Protein AF-0000000083255441 (afdb_homodimer)

Radius of gyration: 17.48 Å; Cα contacts (8 Å, |Δi|>4): 109; chains: 2; bounding box: 52×44×39 Å

Solvent-accessible surface area (backbone atoms only — not comparable to full-atom values): 9092 Å² total; per-residue (Å²): 131,83,76,76,68,76,68,82,64,81,75,61,76,79,43,78,75,15,50,68,40,50,51,51,47,50,51,52,47,22,57,74,70,70,46,86,72,59,91,85,68,61,66,82,82,54,54,68,68,56,56,47,52,43,52,52,50,50,50,51,50,30,40,39,48,20,32,56,57,40,24,60,58,58,72,99,140,75,82,82,66,76,72,77,64,78,77,60,75,79,43,77,75,14,51,68,41,50,51,53,48,49,52,53,47,22,58,74,71,68,44,86,72,59,90,84,67,62,66,83,82,53,54,66,69,57,56,48,53,42,51,53,50,51,51,52,50,31,40,40,48,19,33,56,56,40,24,59,58,60,73,97

Organism: NCBI:txid582686

Foldseek 3Di:
DPPVPPVPQPVDDPDPVCVVVLVVLLVVLCVVVVHDDDPVNDCPPPDPVSVVSSSVVSVVVVVVVVCVVVVVVVVD/DDDPVPVVQPVDPPDPVCVVVLVVLLVVLCVVVVHDDDPVNDCPPPDPVSVVSSSVVSVVVVVVVVCVVVVVVVVD

InterPro domains:
  IPR001448 Small acid-soluble spore protein, alpha/beta-type [PF00269] (11-70)
  IPR018126 Small acid-soluble spore protein, alpha/beta-type, conserved site [PS00304] (26-35)
  IPR038300 SASP, alpha/beta-type superfamily [G3DSA:6.10.10.80] (12-76)
  IPR050847 Small acid-soluble spore DNA-binding [PTHR36107] (6-74)

pLDDT: mean 81.06, std 21.51, range [21.11, 97.62]

Structure (mmCIF, N/CA/C/O backbone):
data_AF-0000000083255441-model_v1
#
loop_
_entity.id
_entity.type
_entity.pdbx_description
1 polymer 'Small acid-soluble spore protein alpha/beta type'
#
loop_
_atom_site.group_PDB
_atom_site.id
_atom_site.type_symbol
_atom_site.label_atom_id
_atom_site.label_alt_id
_atom_site.label_comp_id
_atom_site.label_asym_id
_atom_site.label_entity_id
_atom_site.label_seq_id
_atom_site.pdbx_PDB_ins_code
_atom_site.Cartn_x
_atom_site.Cartn_y
_atom_site.Cartn_z
_atom_site.occupancy
_atom_site.B_iso_or_equiv
_atom_site.auth_seq_id
_atom_site.auth_comp_id
_atom_site.auth_asym_id
_atom_site.auth_atom_id
_atom_site.pdbx_PDB_model_num
ATOM 1 N N . MET A 1 1 ? -29.438 -1.527 -3.832 1 21.11 1 MET A N 1
ATOM 2 C CA . MET A 1 1 ? -28.625 -2.627 -3.34 1 21.11 1 MET A CA 1
ATOM 3 C C . MET A 1 1 ? -27.156 -2.447 -3.76 1 21.11 1 MET A C 1
ATOM 5 O O . MET A 1 1 ? -26.812 -2.693 -4.914 1 21.11 1 MET A O 1
ATOM 9 N N . ALA A 1 2 ? -26.5 -1.317 -3.316 1 24.12 2 ALA A N 1
ATOM 10 C CA . ALA A 1 2 ? -25.391 -0.593 -3.914 1 24.12 2 ALA A CA 1
ATOM 11 C C . ALA A 1 2 ? -24.125 -1.456 -3.947 1 24.12 2 ALA A C 1
ATOM 13 O O . ALA A 1 2 ? -23.734 -2.018 -2.926 1 24.12 2 ALA A O 1
ATOM 14 N N . GLY A 1 3 ? -23.953 -2.342 -4.887 1 27.8 3 GLY A N 1
ATOM 15 C CA . GLY A 1 3 ? -22.844 -3.217 -5.258 1 27.8 3 GLY A CA 1
ATOM 16 C C . GLY A 1 3 ? -21.484 -2.547 -5.145 1 27.8 3 GLY A C 1
ATOM 17 O O . GLY A 1 3 ? -20.625 -2.754 -5.992 1 27.8 3 GLY A O 1
ATOM 18 N N . GLN A 1 4 ? -21.422 -1.396 -4.465 1 30.05 4 GLN A N 1
ATOM 19 C CA . GLN A 1 4 ? -20.297 -0.478 -4.422 1 30.05 4 GLN A CA 1
ATOM 20 C C . GLN A 1 4 ? -19.031 -1.179 -3.922 1 30.05 4 GLN A C 1
ATOM 22 O O . GLN A 1 4 ? -18.594 -0.943 -2.795 1 30.05 4 GLN A O 1
ATOM 27 N N . GLY A 1 5 ? -19.047 -2.512 -3.863 1 34 5 GLY A N 1
ATOM 28 C CA . GLY A 1 5 ? -17.859 -3.246 -3.459 1 34 5 GLY A CA 1
ATOM 29 C C . GLY A 1 5 ? -16.609 -2.801 -4.191 1 34 5 GLY A C 1
ATOM 30 O O . GLY A 1 5 ? -15.656 -3.576 -4.332 1 34 5 GLY A O 1
ATOM 31 N N . GLN A 1 6 ? -16.719 -2.008 -5.262 1 34.38 6 GLN A N 1
ATOM 32 C CA . GLN A 1 6 ? -15.578 -1.692 -6.117 1 34.38 6 GLN A CA 1
ATOM 33 C C . GLN A 1 6 ? -14.359 -1.279 -5.293 1 34.38 6 GLN A C 1
ATOM 35 O O . GLN A 1 6 ? -14.328 -0.183 -4.73 1 34.38 6 GLN A O 1
ATOM 40 N N . SER A 1 7 ? -13.906 -2.109 -4.348 1 39.25 7 SER A N 1
ATOM 41 C CA . SER A 1 7 ? -12.633 -2.092 -3.637 1 39.25 7 SER A CA 1
ATOM 42 C C . SER A 1 7 ? -11.555 -1.39 -4.453 1 39.25 7 SER A C 1
ATOM 44 O O . SER A 1 7 ? -11.242 -1.808 -5.57 1 39.25 7 SER A O 1
ATOM 46 N N . ARG A 1 8 ? -11.383 -0.146 -4.656 1 40.53 8 ARG A N 1
ATOM 47 C CA . ARG A 1 8 ? -10.32 0.722 -5.145 1 40.53 8 ARG A CA 1
ATOM 48 C C . ARG A 1 8 ? -8.961 0.023 -5.07 1 40.53 8 ARG A C 1
ATOM 50 O O . ARG A 1 8 ? -8.461 -0.243 -3.977 1 40.53 8 ARG A O 1
ATOM 57 N N . SER A 1 9 ? -8.625 -1.066 -5.758 1 41.66 9 SER A N 1
ATOM 58 C CA . SER A 1 9 ? -7.457 -1.902 -6.027 1 41.66 9 SER A CA 1
ATOM 59 C C . SER A 1 9 ? -6.168 -1.095 -5.949 1 41.66 9 SER A C 1
ATOM 61 O O . SER A 1 9 ? -6.004 -0.107 -6.672 1 41.66 9 SER A O 1
ATOM 63 N N . SER A 1 10 ? -5.68 -0.845 -4.82 1 46.91 10 SER A N 1
ATOM 64 C CA . SER A 1 10 ? -4.27 -0.53 -4.613 1 46.91 10 SER A CA 1
ATOM 65 C C . SER A 1 10 ? -3.406 -1.105 -5.73 1 46.91 10 SER A C 1
ATOM 67 O O . SER A 1 10 ? -2.178 -0.992 -5.691 1 46.91 10 SER A O 1
ATOM 69 N N . ASN A 1 11 ? -4.008 -2.072 -6.539 1 47.84 11 ASN A N 1
ATOM 70 C CA . ASN A 1 11 ? -3.176 -2.654 -7.586 1 47.84 11 ASN A CA 1
ATOM 71 C C . ASN A 1 11 ? -2.684 -1.594 -8.562 1 47.84 11 ASN A C 1
ATOM 73 O O . ASN A 1 11 ? -2.332 -1.909 -9.703 1 47.84 11 ASN A O 1
ATOM 77 N N . THR A 1 12 ? -2.936 -0.428 -8.281 1 56.62 12 THR A N 1
ATOM 78 C CA . THR A 1 12 ? -2.656 0.51 -9.359 1 56.62 12 THR A CA 1
ATOM 79 C C . THR A 1 12 ? -1.151 0.698 -9.531 1 56.62 12 THR A C 1
ATOM 81 O O . THR A 1 12 ? -0.45 1.059 -8.586 1 56.62 12 THR A O 1
ATOM 84 N N . LEU A 1 13 ? -0.603 -0.018 -10.461 1 67.62 13 LEU A N 1
ATOM 85 C CA . LEU A 1 13 ? 0.718 0.309 -10.984 1 67.62 13 LEU A CA 1
ATOM 86 C C . LEU A 1 13 ? 0.89 1.817 -11.125 1 67.62 13 LEU A C 1
ATOM 88 O O . LEU A 1 13 ? 0.035 2.492 -11.703 1 67.62 13 LEU A O 1
ATOM 92 N N . VAL A 1 14 ? 1.79 2.322 -10.383 1 77.31 14 VAL A N 1
ATOM 93 C CA . VAL A 1 14 ? 2.121 3.742 -10.453 1 77.31 14 VAL A CA 1
ATOM 94 C C . VAL A 1 14 ? 3.201 3.969 -11.508 1 77.31 14 VAL A C 1
ATOM 96 O O . VAL A 1 14 ? 3.234 5.016 -12.156 1 77.31 14 VAL A O 1
ATOM 99 N N . VAL A 1 15 ? 4.078 2.871 -11.719 1 88.19 15 VAL A N 1
ATOM 100 C CA . VAL A 1 15 ? 5.199 2.922 -12.648 1 88.19 15 VAL A CA 1
ATOM 101 C C . VAL A 1 15 ? 4.992 1.893 -13.758 1 88.19 15 VAL A C 1
ATOM 103 O O . VAL A 1 15 ? 5.246 0.701 -13.562 1 88.19 15 VAL A O 1
ATOM 106 N N . PRO A 1 16 ? 4.59 2.336 -14.922 1 87.19 16 PRO A N 1
ATOM 107 C CA . PRO A 1 16 ? 4.277 1.412 -16.016 1 87.19 16 PRO A CA 1
ATOM 108 C C . PRO A 1 16 ? 5.453 0.503 -16.375 1 87.19 16 PRO A C 1
ATOM 110 O O . PRO A 1 16 ? 5.25 -0.647 -16.766 1 87.19 16 PRO A O 1
ATOM 113 N N . GLN A 1 17 ? 6.605 0.978 -16.203 1 89.69 17 GLN A N 1
ATOM 114 C CA . GLN A 1 17 ? 7.801 0.214 -16.562 1 89.69 17 GLN A CA 1
ATOM 115 C C . GLN A 1 17 ? 7.988 -0.973 -15.625 1 89.69 17 GLN A C 1
ATOM 117 O O . GLN A 1 17 ? 8.789 -1.869 -15.898 1 89.69 17 GLN A O 1
ATOM 122 N N . ALA A 1 18 ? 7.219 -1.02 -14.586 1 93.31 18 ALA A N 1
ATOM 123 C CA . ALA A 1 18 ? 7.395 -2.07 -13.594 1 93.31 18 ALA A CA 1
ATOM 124 C C . ALA A 1 18 ? 6.434 -3.232 -13.844 1 93.31 18 ALA A C 1
ATOM 126 O O . ALA A 1 18 ? 6.387 -4.184 -13.055 1 93.31 18 ALA A O 1
ATOM 127 N N . SER A 1 19 ? 5.695 -3.182 -14.898 1 90 19 SER A N 1
ATOM 128 C CA . SER A 1 19 ? 4.613 -4.129 -15.141 1 90 19 SER A CA 1
ATOM 129 C C . SER A 1 19 ? 5.129 -5.562 -15.18 1 90 19 SER A C 1
ATOM 131 O O . SER A 1 19 ? 4.555 -6.449 -14.547 1 90 19 SER A O 1
ATOM 133 N N . GLN A 1 20 ? 6.184 -5.836 -15.914 1 89.75 20 GLN A N 1
ATOM 134 C CA . GLN A 1 20 ? 6.727 -7.184 -16.031 1 89.75 20 GLN A CA 1
ATOM 135 C C . GLN A 1 20 ? 7.219 -7.691 -14.672 1 89.75 20 GLN A C 1
ATOM 137 O O . GLN A 1 20 ? 6.973 -8.844 -14.312 1 89.75 20 GLN A O 1
ATOM 142 N N . ALA A 1 21 ? 7.91 -6.781 -13.984 1 93 21 ALA A N 1
ATOM 143 C CA . ALA A 1 21 ? 8.43 -7.148 -12.672 1 93 21 ALA A CA 1
ATOM 144 C C . ALA A 1 21 ? 7.301 -7.453 -11.695 1 93 21 ALA A C 1
ATOM 146 O O . ALA A 1 21 ? 7.395 -8.383 -10.891 1 93 21 ALA A O 1
ATOM 147 N N . LEU A 1 22 ? 6.254 -6.684 -11.742 1 93.12 22 LEU A N 1
ATOM 148 C CA . LEU A 1 22 ? 5.102 -6.902 -10.867 1 93.12 22 LEU A CA 1
ATOM 149 C C . LEU A 1 22 ? 4.418 -8.227 -11.195 1 93.12 22 LEU A C 1
ATOM 151 O O . LEU A 1 22 ? 3.961 -8.93 -10.297 1 93.12 22 LEU A O 1
ATOM 155 N N . ASP A 1 23 ? 4.301 -8.578 -12.453 1 90.19 23 ASP A N 1
ATOM 156 C CA . ASP A 1 23 ? 3.729 -9.852 -12.867 1 90.19 23 ASP A CA 1
ATOM 157 C C . ASP A 1 23 ? 4.535 -11.023 -12.312 1 90.19 23 ASP A C 1
ATOM 159 O O . ASP A 1 23 ? 3.967 -12.008 -11.828 1 90.19 23 ASP A O 1
ATOM 163 N N . GLN A 1 24 ? 5.805 -10.875 -12.453 1 92 24 GLN A N 1
ATOM 164 C CA . GLN A 1 24 ? 6.672 -11.906 -11.898 1 92 24 GLN A CA 1
ATOM 165 C C . GLN A 1 24 ? 6.484 -12.031 -10.391 1 92 24 GLN A C 1
ATOM 167 O O . GLN A 1 24 ? 6.402 -13.141 -9.859 1 92 24 GLN A O 1
ATOM 172 N N . MET A 1 25 ? 6.418 -10.883 -9.719 1 93.69 25 MET A N 1
ATOM 173 C CA . MET A 1 25 ? 6.191 -10.883 -8.273 1 93.69 25 MET A CA 1
ATOM 174 C C . MET A 1 25 ? 4.863 -11.547 -7.93 1 93.69 25 MET A C 1
ATOM 176 O O . MET A 1 25 ? 4.777 -12.312 -6.969 1 93.69 25 MET A O 1
ATOM 180 N N . LYS A 1 26 ? 3.883 -11.25 -8.719 1 94.06 26 LYS A N 1
ATOM 181 C CA . LYS A 1 26 ? 2.566 -11.844 -8.523 1 94.06 26 LYS A CA 1
ATOM 182 C C . LYS A 1 26 ? 2.643 -13.367 -8.578 1 94.06 26 LYS A C 1
ATOM 184 O O . LYS A 1 26 ? 2.08 -14.055 -7.719 1 94.06 26 LYS A O 1
ATOM 189 N N . TYR A 1 27 ? 3.35 -13.906 -9.523 1 93.5 27 TYR A N 1
ATOM 190 C CA . TYR A 1 27 ? 3.506 -15.352 -9.656 1 93.5 27 TYR A CA 1
ATOM 191 C C . TYR A 1 27 ? 4.25 -15.93 -8.461 1 93.5 27 TYR A C 1
ATOM 193 O O . TYR A 1 27 ? 3.85 -16.953 -7.914 1 93.5 27 TYR A O 1
ATOM 201 N N . GLU A 1 28 ? 5.316 -15.195 -8.156 1 96 28 GLU A N 1
ATOM 202 C CA . GLU A 1 28 ? 6.109 -15.656 -7.02 1 96 28 GLU A CA 1
ATOM 203 C C . GLU A 1 28 ? 5.273 -15.695 -5.742 1 96 28 GLU A C 1
ATOM 205 O O . GLU A 1 28 ? 5.336 -16.656 -4.984 1 96 28 GLU A O 1
ATOM 210 N N . VAL A 1 29 ? 4.516 -14.695 -5.508 1 96.38 29 VAL A N 1
ATOM 211 C CA . VAL A 1 29 ? 3.689 -14.594 -4.309 1 96.38 29 VAL A CA 1
ATOM 212 C C . VAL A 1 29 ? 2.607 -15.672 -4.336 1 96.38 29 VAL A C 1
ATOM 214 O O . VAL A 1 29 ? 2.346 -16.328 -3.32 1 96.38 29 VAL A O 1
ATOM 217 N N . ALA A 1 30 ? 1.94 -15.844 -5.496 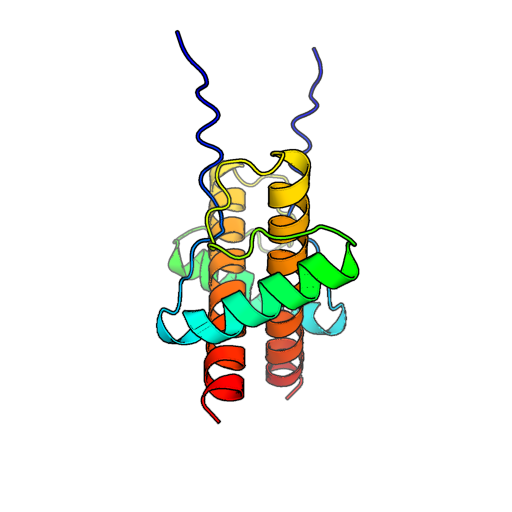1 97.06 30 ALA A N 1
ATOM 218 C CA . ALA A 1 30 ? 0.921 -16.875 -5.621 1 97.06 30 ALA A CA 1
ATOM 219 C C . ALA A 1 30 ? 1.489 -18.25 -5.27 1 97.06 30 ALA A C 1
ATOM 221 O O . ALA A 1 30 ? 0.854 -19.031 -4.555 1 97.06 30 ALA A O 1
ATOM 222 N N . GLN A 1 31 ? 2.695 -18.547 -5.781 1 96.62 31 GLN A N 1
ATOM 223 C CA . GLN A 1 31 ? 3.371 -19.797 -5.48 1 96.62 31 GLN A CA 1
ATOM 224 C C . GLN A 1 31 ? 3.648 -19.938 -3.984 1 96.62 31 GLN A C 1
ATOM 226 O O . GLN A 1 31 ? 3.396 -20.984 -3.391 1 96.62 31 GLN A O 1
ATOM 231 N N . GLU A 1 32 ? 4.09 -18.844 -3.393 1 97.44 32 GLU A N 1
ATOM 232 C CA . GLU A 1 32 ? 4.375 -18.844 -1.961 1 97.44 32 GLU A CA 1
ATOM 233 C C . GLU A 1 32 ? 3.115 -19.141 -1.149 1 97.44 32 GLU A C 1
ATOM 235 O O . GLU A 1 32 ? 3.18 -19.797 -0.107 1 97.44 32 GLU A O 1
ATOM 240 N N . LEU A 1 33 ? 2.01 -18.734 -1.628 1 97.62 33 LEU A N 1
ATOM 241 C CA . LEU A 1 33 ? 0.755 -18.844 -0.893 1 97.62 33 LEU A CA 1
ATOM 242 C C . LEU A 1 33 ? 0.023 -20.125 -1.273 1 97.62 33 LEU A C 1
ATOM 244 O O . LEU A 1 33 ? -1.011 -20.453 -0.687 1 97.62 33 LEU A O 1
ATOM 248 N N . GLY A 1 34 ? 0.559 -20.766 -2.275 1 97.44 34 GLY A N 1
ATOM 249 C CA . GLY A 1 34 ? -0.073 -22 -2.746 1 97.44 34 GLY A CA 1
ATOM 250 C C . GLY A 1 34 ? -1.341 -21.734 -3.541 1 97.44 34 GLY A C 1
ATOM 251 O O . GLY A 1 34 ? -2.246 -22.578 -3.555 1 97.44 34 GLY A O 1
ATOM 252 N N . ILE A 1 35 ? -1.43 -20.609 -4.098 1 97.12 35 ILE A N 1
ATOM 253 C CA . ILE A 1 35 ? -2.604 -20.25 -4.879 1 97.12 35 ILE A CA 1
ATOM 254 C C . ILE A 1 35 ? -2.301 -20.391 -6.367 1 97.12 35 ILE A C 1
ATOM 256 O O . ILE A 1 35 ? -1.286 -19.891 -6.855 1 97.12 35 ILE A O 1
ATOM 260 N N . GLN A 1 36 ? -3.115 -21.078 -7.031 1 94.31 36 GLN A N 1
ATOM 261 C CA . GLN A 1 36 ? -2.938 -21.25 -8.469 1 94.31 36 GLN A CA 1
ATOM 262 C C . GLN A 1 36 ? -3.488 -20.047 -9.242 1 94.31 36 GLN A C 1
ATOM 264 O O . GLN A 1 36 ? -4.629 -19.641 -9.016 1 94.31 36 GLN A O 1
ATOM 269 N N . ILE A 1 37 ? -2.625 -19.547 -10.039 1 92.06 37 ILE A N 1
ATOM 270 C CA . ILE A 1 37 ? -3.066 -18.484 -10.93 1 92.06 37 ILE A CA 1
ATOM 271 C C . ILE A 1 37 ? -3.414 -19.062 -12.297 1 92.06 37 ILE A C 1
ATOM 273 O O . ILE A 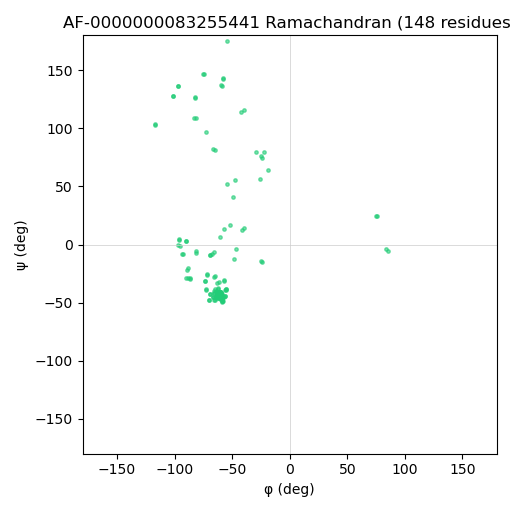1 37 ? -2.725 -19.953 -12.797 1 92.06 37 ILE A O 1
ATOM 277 N N . PRO A 1 38 ? -4.547 -18.594 -12.859 1 91.06 38 PRO A N 1
ATOM 278 C CA . PRO A 1 38 ? -4.902 -19.094 -14.188 1 91.06 38 PRO A CA 1
ATOM 279 C C . PRO A 1 38 ? -3.824 -18.828 -15.234 1 91.06 38 PRO A C 1
ATOM 281 O O . PRO A 1 38 ? -3.209 -17.75 -15.219 1 91.06 38 PRO A O 1
ATOM 284 N N . GLN A 1 39 ? -3.604 -19.75 -16.172 1 85.88 39 GLN A N 1
ATOM 285 C CA . GLN A 1 39 ? -2.562 -19.656 -17.188 1 85.88 39 GLN A CA 1
ATOM 286 C C . GLN A 1 39 ? -2.916 -18.594 -18.234 1 85.88 39 GLN A C 1
ATOM 288 O O . GLN A 1 39 ? -2.029 -18.016 -18.875 1 85.88 39 GLN A O 1
ATOM 293 N N . ASP A 1 40 ? -4.246 -18.328 -18.406 1 86.88 40 ASP A N 1
ATOM 294 C CA . ASP A 1 40 ? -4.676 -17.359 -19.406 1 86.88 40 ASP A CA 1
ATOM 295 C C . ASP A 1 40 ? -4.562 -15.93 -18.891 1 86.88 40 ASP A C 1
ATOM 297 O O . ASP A 1 40 ? -4.844 -14.977 -19.625 1 86.88 40 ASP A O 1
ATOM 301 N N . GLY A 1 41 ? -4.246 -15.789 -17.703 1 84.38 41 GLY A N 1
ATOM 302 C CA . GLY A 1 41 ? -4.07 -14.469 -17.109 1 84.38 41 GLY A CA 1
ATOM 303 C C . GLY A 1 41 ? -5.371 -13.844 -16.656 1 84.38 41 GLY A C 1
ATOM 304 O O . GLY A 1 41 ? -5.383 -12.703 -16.172 1 84.38 41 GLY A O 1
ATOM 305 N N . TYR A 1 42 ? -6.453 -14.5 -16.906 1 88.94 42 TYR A N 1
ATOM 306 C CA . TYR A 1 42 ? -7.746 -13.961 -16.5 1 88.94 42 TYR A CA 1
ATOM 307 C C . TYR A 1 42 ? -8.039 -14.289 -15.039 1 88.94 42 TYR A C 1
ATOM 309 O O . TYR A 1 42 ? -8.359 -15.43 -14.703 1 88.94 42 TYR A O 1
ATOM 317 N N . TYR A 1 43 ? -8 -13.281 -14.156 1 91 43 TYR A N 1
ATOM 318 C CA . TYR A 1 43 ? -8.141 -13.461 -12.711 1 91 43 TYR A CA 1
ATOM 319 C C . TYR A 1 43 ? -9.602 -13.375 -12.297 1 91 43 TYR A C 1
ATOM 321 O O . TYR A 1 43 ? -9.922 -13.523 -11.109 1 91 43 TYR A O 1
ATOM 329 N N . GLY A 1 44 ? -10.508 -13.227 -13.281 1 89.94 44 GLY A N 1
ATOM 330 C CA . GLY A 1 44 ? -11.914 -12.984 -13.016 1 89.94 44 GLY A CA 1
ATOM 331 C C . GLY A 1 44 ? -12.602 -14.156 -12.336 1 89.94 44 GLY A C 1
ATOM 332 O O . GLY A 1 44 ? -13.609 -13.969 -11.641 1 89.94 44 GLY A O 1
ATOM 333 N N . TYR A 1 45 ? -12.18 -15.375 -12.516 1 91.12 45 TYR A N 1
ATOM 334 C CA . TYR A 1 45 ? -12.82 -16.562 -11.953 1 91.12 45 TYR A CA 1
ATOM 335 C C . TYR A 1 45 ? -12.156 -16.969 -10.648 1 91.12 45 TYR A C 1
ATOM 337 O O . TYR A 1 45 ? -12.586 -17.938 -10.008 1 91.12 45 TYR A O 1
ATOM 345 N N . MET A 1 46 ? -11.125 -16.266 -10.203 1 93.5 46 MET A N 1
ATOM 346 C CA . MET A 1 46 ? -10.453 -16.594 -8.945 1 93.5 46 MET A CA 1
ATOM 347 C C . MET A 1 46 ? -11.305 -16.172 -7.754 1 93.5 46 MET A C 1
ATOM 349 O O . MET A 1 46 ? -12.047 -15.195 -7.828 1 93.5 46 MET A O 1
ATOM 353 N N . ALA A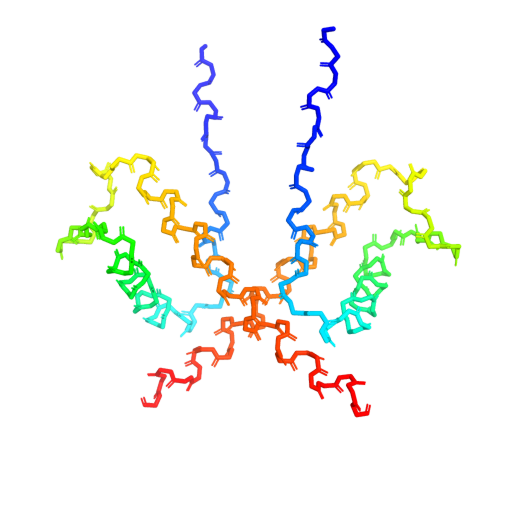 1 47 ? -11.227 -16.891 -6.738 1 93.56 47 ALA A N 1
ATOM 354 C CA . ALA A 1 47 ? -11.875 -16.5 -5.492 1 93.56 47 ALA A CA 1
ATOM 355 C C . ALA A 1 47 ? -11.359 -15.156 -4.996 1 93.56 47 ALA A C 1
ATOM 357 O O . ALA A 1 47 ? -10.148 -14.898 -5.031 1 93.56 47 ALA 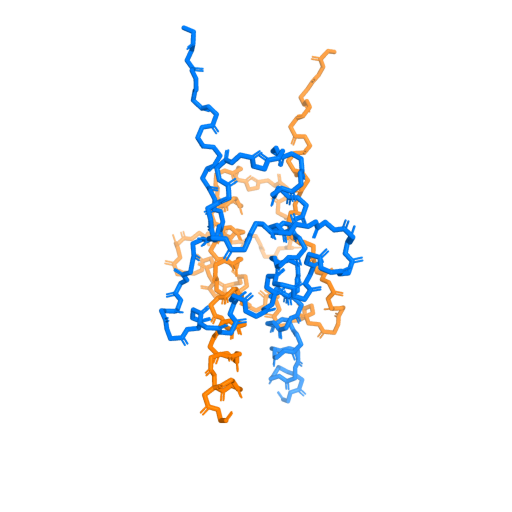A O 1
ATOM 358 N N . THR A 1 48 ? -12.312 -14.398 -4.59 1 93 48 THR A N 1
ATOM 359 C CA . THR A 1 48 ? -11.969 -13.07 -4.082 1 93 48 THR A CA 1
ATOM 360 C C . THR A 1 48 ? -10.945 -13.18 -2.955 1 93 48 THR A C 1
ATOM 362 O O . THR A 1 48 ? -10.016 -12.367 -2.869 1 93 48 THR A O 1
ATOM 365 N N . ARG A 1 49 ? -11.102 -14.125 -2.17 1 93.31 49 ARG A N 1
ATOM 366 C CA . ARG A 1 49 ? -10.18 -14.336 -1.059 1 93.31 49 ARG A CA 1
ATOM 367 C C . ARG A 1 49 ? -8.758 -14.555 -1.562 1 93.31 49 ARG A C 1
ATOM 369 O O . ARG A 1 49 ? -7.805 -14 -1.017 1 93.31 49 ARG A O 1
ATOM 376 N N . ASP A 1 50 ? -8.617 -15.289 -2.582 1 95.06 50 ASP A N 1
ATOM 377 C CA . ASP A 1 50 ? -7.309 -15.609 -3.139 1 95.06 50 ASP A CA 1
ATOM 378 C C . ASP A 1 50 ? -6.672 -14.391 -3.797 1 95.06 50 ASP A C 1
ATOM 380 O O . ASP A 1 50 ? -5.504 -14.086 -3.549 1 95.06 50 ASP A O 1
ATOM 384 N N . THR A 1 51 ? -7.387 -13.664 -4.625 1 93.19 51 THR A N 1
ATOM 385 C CA . THR A 1 51 ? -6.859 -12.469 -5.27 1 93.19 51 THR A CA 1
ATOM 386 C C . THR A 1 51 ? -6.484 -11.414 -4.23 1 93.19 51 THR A C 1
ATOM 388 O O . THR A 1 51 ? -5.473 -10.727 -4.371 1 93.19 51 THR A O 1
ATOM 391 N N . GLY A 1 52 ? -7.289 -11.336 -3.227 1 89.69 52 GLY A N 1
ATOM 392 C CA . GLY A 1 52 ? -6.984 -10.43 -2.131 1 89.69 52 GLY A CA 1
ATOM 393 C C . GLY A 1 52 ? -5.703 -10.789 -1.4 1 89.69 52 GLY A C 1
ATOM 394 O O . GLY A 1 52 ? -4.898 -9.914 -1.079 1 89.69 52 GLY A O 1
ATOM 395 N N . ALA A 1 53 ? -5.527 -12.039 -1.143 1 93.38 53 ALA A N 1
ATOM 396 C CA . ALA A 1 53 ? -4.32 -12.5 -0.457 1 93.38 53 ALA A CA 1
ATOM 397 C C . ALA A 1 53 ? -3.074 -12.211 -1.287 1 93.38 53 ALA A C 1
ATOM 399 O O . ALA A 1 53 ? -2.068 -11.727 -0.761 1 93.38 53 ALA A O 1
ATOM 400 N N . ILE A 1 54 ? -3.111 -12.406 -2.578 1 94.19 54 ILE A N 1
ATOM 401 C CA . ILE A 1 54 ? -1.991 -12.156 -3.479 1 94.19 54 ILE A CA 1
ATOM 402 C C . ILE A 1 54 ? -1.688 -10.656 -3.51 1 94.19 54 ILE A C 1
ATOM 404 O O . ILE A 1 54 ? -0.542 -10.242 -3.312 1 94.19 54 ILE A O 1
ATOM 408 N N . GLY A 1 55 ? -2.795 -9.945 -3.686 1 91.25 55 GLY A N 1
ATOM 409 C CA . GLY A 1 55 ? -2.627 -8.5 -3.732 1 91.25 55 GLY A CA 1
ATOM 410 C C . GLY A 1 55 ? -2.07 -7.922 -2.445 1 91.25 55 GLY A C 1
ATOM 411 O O . GLY A 1 55 ? -1.219 -7.027 -2.477 1 91.25 55 GLY A O 1
ATOM 412 N N . GLY A 1 56 ? -2.605 -8.391 -1.345 1 88.81 56 GLY A N 1
ATOM 413 C CA . GLY A 1 56 ? -2.121 -7.93 -0.052 1 88.81 56 GLY A CA 1
ATOM 414 C C . GLY A 1 56 ? -0.654 -8.242 0.181 1 88.81 56 GLY A C 1
ATOM 415 O O . GLY A 1 56 ? 0.091 -7.398 0.688 1 88.81 56 GLY A O 1
ATOM 416 N N . TYR A 1 57 ? -0.236 -9.414 -0.222 1 93 57 TYR A N 1
ATOM 417 C CA . TYR A 1 57 ? 1.154 -9.82 -0.063 1 93 57 TYR A CA 1
ATOM 418 C C . TYR A 1 57 ? 2.07 -9.016 -0.977 1 93 57 TYR A C 1
ATOM 420 O O . TYR A 1 57 ? 3.162 -8.609 -0.572 1 93 57 TYR A O 1
ATOM 428 N N . ILE A 1 58 ? 1.691 -8.789 -2.197 1 93.81 58 ILE A N 1
ATOM 429 C CA . ILE A 1 58 ? 2.459 -7.992 -3.145 1 93.81 58 ILE A CA 1
ATOM 430 C C . ILE A 1 58 ? 2.67 -6.586 -2.586 1 93.81 58 ILE A C 1
ATOM 432 O O . ILE A 1 58 ? 3.793 -6.074 -2.582 1 93.81 58 ILE A O 1
ATOM 436 N N . THR A 1 59 ? 1.614 -5.977 -2.111 1 91.06 59 THR A N 1
ATOM 437 C CA . THR A 1 59 ? 1.719 -4.637 -1.548 1 91.06 59 THR A CA 1
ATOM 438 C C . THR A 1 59 ? 2.699 -4.613 -0.379 1 91.06 59 THR A C 1
ATOM 440 O O . THR A 1 59 ? 3.551 -3.729 -0.292 1 91.06 59 THR A O 1
ATOM 443 N N . ARG A 1 60 ? 2.535 -5.57 0.419 1 90.81 60 ARG A N 1
ATOM 444 C CA . ARG A 1 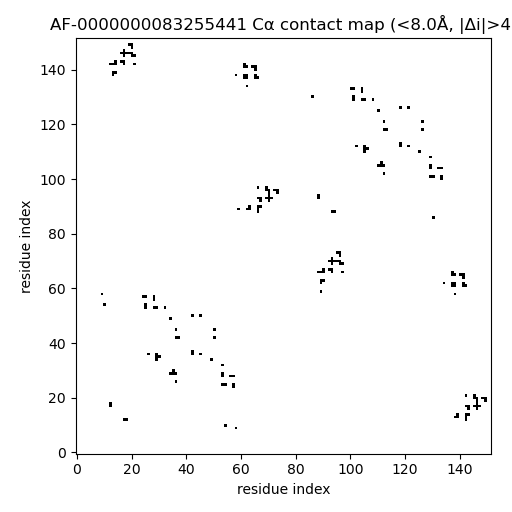60 ? 3.42 -5.648 1.576 1 90.81 60 ARG A CA 1
ATOM 445 C C . ARG A 1 60 ? 4.879 -5.75 1.143 1 90.81 60 ARG A C 1
ATOM 447 O O . ARG A 1 60 ? 5.75 -5.098 1.719 1 90.81 60 ARG A O 1
ATOM 454 N N . LYS A 1 61 ? 5.129 -6.543 0.144 1 93.62 61 LYS A N 1
ATOM 455 C CA . LYS A 1 61 ? 6.492 -6.699 -0.355 1 93.62 61 LYS A CA 1
ATOM 456 C C . LYS A 1 61 ? 7 -5.398 -0.974 1 93.62 61 LYS A C 1
ATOM 458 O O . LYS A 1 61 ? 8.156 -5.016 -0.767 1 93.62 61 LYS A O 1
ATOM 463 N N . LEU A 1 62 ? 6.164 -4.77 -1.689 1 93.88 62 LEU A N 1
ATOM 464 C CA . LEU A 1 62 ? 6.551 -3.502 -2.299 1 93.88 62 LEU A CA 1
ATOM 465 C C . LEU A 1 62 ? 6.887 -2.467 -1.23 1 93.88 62 LEU A C 1
ATOM 467 O O . LEU A 1 62 ? 7.91 -1.785 -1.319 1 93.88 62 LEU A O 1
ATOM 471 N N . VAL A 1 63 ? 6.109 -2.352 -0.215 1 92.5 63 VAL A N 1
ATOM 472 C CA . VAL A 1 63 ? 6.348 -1.411 0.875 1 92.5 63 VAL A CA 1
ATOM 473 C C . VAL A 1 63 ? 7.656 -1.761 1.582 1 92.5 63 VAL A C 1
ATOM 475 O O . VAL A 1 63 ? 8.453 -0.875 1.901 1 92.5 63 VAL A O 1
ATOM 478 N N . GLN A 1 64 ? 7.848 -3.016 1.743 1 93.62 64 GLN A N 1
ATOM 479 C CA . GLN A 1 64 ? 9.086 -3.463 2.371 1 93.62 64 GLN A CA 1
ATOM 480 C C . GLN A 1 64 ? 10.305 -3.045 1.549 1 93.62 64 GLN A C 1
ATOM 482 O O . GLN A 1 64 ? 11.289 -2.559 2.098 1 93.62 64 GLN A O 1
ATOM 487 N N . ILE A 1 65 ? 10.25 -3.254 0.286 1 93.38 65 ILE A N 1
ATOM 488 C CA . ILE A 1 65 ? 11.328 -2.871 -0.617 1 93.38 65 ILE A CA 1
ATOM 489 C C . ILE A 1 65 ? 11.578 -1.366 -0.518 1 93.38 65 ILE A C 1
ATOM 491 O O . ILE A 1 65 ? 12.719 -0.925 -0.384 1 93.38 65 ILE A O 1
ATOM 495 N N . ALA A 1 66 ? 10.531 -0.593 -0.561 1 94.44 66 ALA A N 1
ATOM 496 C CA . ALA A 1 66 ? 10.641 0.861 -0.487 1 94.44 66 ALA A CA 1
ATOM 497 C C . ALA A 1 66 ? 11.258 1.298 0.842 1 94.44 66 ALA A C 1
ATOM 499 O O . ALA A 1 66 ? 12.156 2.141 0.873 1 94.44 66 ALA A O 1
ATOM 500 N N . GLU A 1 67 ? 10.797 0.709 1.93 1 94.44 67 GLU A N 1
ATOM 501 C CA . GLU A 1 67 ? 11.305 1.053 3.254 1 94.44 67 GLU A CA 1
ATOM 502 C C . GLU A 1 67 ? 12.789 0.708 3.385 1 94.44 67 GLU A C 1
ATOM 504 O O . GLU A 1 67 ? 13.555 1.46 3.988 1 94.44 67 GLU A O 1
ATOM 509 N N . GLN A 1 68 ? 13.188 -0.426 2.871 1 93.19 68 GLN A N 1
ATOM 510 C CA . GLN A 1 68 ? 14.602 -0.794 2.863 1 93.19 68 GLN A CA 1
ATOM 511 C C . GLN A 1 68 ? 15.43 0.22 2.084 1 93.19 68 GLN A C 1
ATOM 513 O O . GLN A 1 68 ? 16.547 0.563 2.488 1 93.19 68 GLN A O 1
ATOM 518 N N . GLN A 1 69 ? 14.883 0.643 0.998 1 93.06 69 GLN A N 1
ATOM 519 C CA . GLN A 1 69 ? 15.578 1.615 0.165 1 93.06 69 GLN A CA 1
ATOM 520 C C . GLN A 1 69 ? 15.773 2.936 0.906 1 93.06 69 GLN A C 1
ATOM 522 O O . GLN A 1 69 ? 16.859 3.51 0.887 1 93.06 69 GLN A O 1
ATOM 527 N N . ILE A 1 70 ? 14.82 3.412 1.631 1 93 70 ILE A N 1
ATOM 528 C CA . ILE A 1 70 ? 14.898 4.75 2.207 1 93 70 ILE A CA 1
ATOM 529 C C . ILE A 1 70 ? 15.617 4.688 3.555 1 93 70 ILE A C 1
ATOM 531 O O . ILE A 1 70 ? 16.094 5.707 4.062 1 93 70 ILE A O 1
ATOM 535 N N . ALA A 1 71 ? 15.508 3.572 4.227 1 88.12 71 ALA A N 1
ATOM 536 C CA . ALA A 1 71 ? 16.266 3.41 5.465 1 88.12 71 ALA A CA 1
ATOM 537 C C . ALA A 1 71 ? 17.766 3.635 5.23 1 88.12 71 ALA A C 1
ATOM 539 O O . ALA A 1 71 ? 18.469 4.121 6.117 1 88.12 71 ALA A O 1
ATOM 540 N N . GLY A 1 72 ? 18.234 3.182 4.117 1 76.88 72 GLY A N 1
ATOM 541 C CA . GLY A 1 72 ? 19.641 3.363 3.779 1 76.88 72 GLY A CA 1
ATOM 542 C C . GLY A 1 72 ? 19.969 4.789 3.395 1 76.88 72 GLY A C 1
ATOM 543 O O . GLY A 1 72 ? 21.125 5.211 3.512 1 76.88 72 GLY A O 1
ATOM 544 N N . THR A 1 73 ? 19.031 5.445 2.83 1 66.56 73 THR A N 1
ATOM 545 C CA . THR A 1 73 ? 19.281 6.797 2.35 1 66.56 73 THR A CA 1
ATOM 546 C C . THR A 1 73 ? 19.391 7.773 3.516 1 66.56 73 THR A C 1
ATOM 548 O O . THR A 1 73 ? 20.234 8.672 3.504 1 66.56 73 THR A O 1
ATOM 551 N N . TYR A 1 74 ? 18.609 7.648 4.551 1 59.59 74 TYR A N 1
ATOM 552 C CA . TYR A 1 74 ? 18.641 8.641 5.621 1 59.59 74 TYR A CA 1
ATOM 553 C C . TYR A 1 74 ? 19.672 8.273 6.676 1 59.59 74 TYR A C 1
ATOM 555 O O . TYR A 1 74 ? 19.938 9.062 7.594 1 59.59 74 TYR A O 1
ATOM 563 N N . SER A 1 75 ? 20.031 7 6.73 1 52.75 75 SER A N 1
ATOM 564 C CA . SER A 1 75 ? 21.141 6.711 7.637 1 52.75 75 SER A CA 1
ATOM 565 C C . SER A 1 75 ? 22.438 7.363 7.164 1 52.75 75 SER A C 1
ATOM 567 O O . SER A 1 75 ? 23.438 7.352 7.879 1 52.75 75 SER A O 1
ATOM 569 N N . ARG A 1 76 ? 22.484 7.949 6.031 1 44.94 76 ARG A N 1
ATOM 570 C CA . ARG A 1 76 ? 23.719 8.672 5.785 1 44.94 76 ARG A CA 1
ATOM 571 C C . ARG A 1 76 ? 23.594 10.141 6.164 1 44.94 76 ARG A C 1
ATOM 573 O O . ARG A 1 76 ? 22.5 10.719 6.059 1 44.94 76 ARG A O 1
ATOM 580 N N . MET B 1 1 ? -22.016 -0.961 21.047 1 21.95 1 MET B N 1
ATOM 581 C CA . MET B 1 1 ? -22.328 -1.274 19.656 1 21.95 1 MET B CA 1
ATOM 582 C C . MET B 1 1 ? -21.5 -0.418 18.703 1 21.95 1 MET B C 1
ATOM 584 O O . MET B 1 1 ? -21.953 -0.044 17.625 1 21.95 1 MET B O 1
ATOM 588 N N . ALA B 1 2 ? -20.406 0.056 19.312 1 23.33 2 ALA B N 1
ATOM 589 C CA . ALA B 1 2 ? -19.438 1.121 19.062 1 23.33 2 ALA B CA 1
ATOM 590 C C . ALA B 1 2 ? -18.828 0.989 17.672 1 23.33 2 ALA B C 1
ATOM 592 O O . ALA B 1 2 ? -19 -0.038 17 1 23.33 2 ALA B O 1
ATOM 593 N N . GLY B 1 3 ? -17.922 2.062 17.281 1 27.02 3 GLY B N 1
ATOM 594 C CA . GLY B 1 3 ? -17.078 2.645 16.25 1 27.02 3 GLY B CA 1
ATOM 595 C C . GLY B 1 3 ? -16.047 1.671 15.703 1 27.02 3 GLY B C 1
ATOM 596 O O . GLY B 1 3 ? -14.945 1.557 16.234 1 27.02 3 GLY B O 1
ATOM 597 N N . GLN B 1 4 ? -16.406 0.505 15.281 1 31.58 4 GLN B N 1
ATOM 598 C CA . GLN B 1 4 ? -15.562 -0.496 14.641 1 31.58 4 GLN B CA 1
ATOM 599 C C . GLN B 1 4 ? -14.609 0.147 13.641 1 31.58 4 GLN B C 1
ATOM 601 O O . GLN B 1 4 ? -14.734 -0.064 12.43 1 31.58 4 GLN B O 1
ATOM 606 N N . GLY B 1 5 ? -14.477 1.508 13.664 1 33.88 5 GLY B N 1
ATOM 607 C CA . GLY B 1 5 ? -13.562 2.314 12.867 1 33.88 5 GLY B CA 1
ATOM 608 C C . GLY B 1 5 ? -12.148 1.772 12.844 1 33.88 5 GLY B C 1
ATOM 609 O O . GLY B 1 5 ? -11.195 2.527 12.656 1 33.88 5 GLY B O 1
ATOM 610 N N . GLN B 1 6 ? -11.82 0.709 13.578 1 35.03 6 GLN B N 1
ATOM 611 C CA . GLN B 1 6 ? -10.43 0.274 13.695 1 35.03 6 GLN B CA 1
ATOM 612 C C . GLN B 1 6 ? -9.773 0.167 12.32 1 35.03 6 GLN B C 1
ATOM 614 O O . GLN B 1 6 ? -9.969 -0.817 11.609 1 35.03 6 GLN B O 1
ATOM 619 N N . SER B 1 7 ? -10.016 1.118 11.359 1 40.34 7 SER B N 1
ATOM 620 C CA . SER B 1 7 ? -9.211 1.346 10.164 1 40.34 7 SER B CA 1
ATOM 621 C C . SER B 1 7 ? -7.77 0.892 10.375 1 40.34 7 SER B C 1
ATOM 623 O O . SER B 1 7 ? -7.023 1.504 11.148 1 40.34 7 SER B O 1
ATOM 625 N N . ARG B 1 8 ? -7.367 -0.239 10.711 1 40.41 8 ARG B N 1
ATOM 626 C CA . ARG B 1 8 ? -6.094 -0.951 10.781 1 40.41 8 ARG B CA 1
ATOM 627 C C . ARG B 1 8 ? -5.066 -0.33 9.836 1 40.41 8 ARG B C 1
ATOM 629 O O . ARG B 1 8 ? -5.273 -0.295 8.625 1 40.41 8 ARG B O 1
ATOM 636 N N . SER B 1 9 ? -4.359 0.815 10.156 1 42.19 9 SER B N 1
ATOM 637 C CA . SER B 1 9 ? -3.234 1.645 9.734 1 42.19 9 SER B CA 1
ATOM 638 C C . SER B 1 9 ? -2.232 0.841 8.906 1 42.19 9 SER B C 1
ATOM 640 O O . SER B 1 9 ? -1.691 -0.16 9.383 1 42.19 9 SER B O 1
ATOM 642 N N . SER B 1 10 ? -2.494 0.538 7.75 1 46.59 10 SER B N 1
ATOM 643 C CA . SER B 1 10 ? -1.426 0.263 6.797 1 46.59 10 SER B CA 1
ATOM 644 C C . SER B 1 10 ? -0.131 0.959 7.199 1 46.59 10 SER B C 1
ATOM 646 O O . SER B 1 10 ? 0.841 0.964 6.441 1 46.59 10 SER B O 1
ATOM 648 N N . ASN B 1 11 ? -0.239 1.965 8.195 1 48.72 11 ASN B N 1
ATOM 649 C CA . ASN B 1 11 ? 1.027 2.582 8.57 1 48.72 11 ASN B CA 1
ATOM 650 C C . ASN B 1 11 ? 2.07 1.535 8.945 1 48.72 11 ASN B C 1
ATOM 652 O O . ASN B 1 11 ? 2.785 1.695 9.938 1 48.72 11 ASN B O 1
ATOM 656 N N . THR B 1 12 ? 1.86 0.354 8.594 1 56.72 12 THR B N 1
ATOM 657 C CA . THR B 1 12 ? 2.637 -0.752 9.141 1 56.72 12 THR B CA 1
ATOM 658 C C . THR B 1 12 ? 4.094 -0.666 8.688 1 56.72 12 THR B C 1
ATOM 660 O O . THR B 1 12 ? 4.383 -0.742 7.492 1 56.72 12 THR B O 1
ATOM 663 N N . LEU B 1 13 ? 4.863 0.142 9.375 1 67.75 13 LEU B N 1
ATOM 664 C CA . LEU B 1 13 ? 6.301 -0.045 9.227 1 67.75 13 LEU B CA 1
ATOM 665 C C . LEU B 1 13 ? 6.66 -1.527 9.234 1 67.75 13 LEU B C 1
ATOM 667 O O . LEU B 1 13 ? 6.254 -2.266 10.133 1 67.75 13 LEU B O 1
ATOM 671 N N . VAL B 1 14 ? 7.133 -1.977 8.148 1 77.62 14 VAL B N 1
ATOM 672 C CA . VAL B 1 14 ? 7.586 -3.357 8.008 1 77.62 14 VAL B CA 1
ATOM 673 C C . VAL B 1 14 ? 9.07 -3.455 8.359 1 77.62 14 VAL B C 1
ATOM 675 O O . VAL B 1 14 ? 9.523 -4.473 8.891 1 77.62 14 VAL B O 1
ATOM 678 N N . VAL B 1 15 ? 9.828 -2.27 8.117 1 88.38 15 VAL B N 1
ATOM 679 C CA . VAL B 1 15 ? 11.266 -2.191 8.344 1 88.38 15 VAL B CA 1
ATOM 680 C C . VAL B 1 15 ? 11.562 -1.162 9.438 1 88.38 15 VAL B C 1
ATOM 682 O O . VAL B 1 15 ? 11.539 0.044 9.18 1 88.38 15 VAL B O 1
ATOM 685 N N . PRO B 1 16 ? 11.875 -1.618 10.625 1 87.31 16 PRO B N 1
ATOM 686 C CA . PRO B 1 16 ? 12.086 -0.703 11.75 1 87.31 16 PRO B CA 1
ATOM 687 C C . PRO B 1 16 ? 13.172 0.328 11.477 1 87.31 16 PRO B C 1
ATOM 689 O O . PRO B 1 16 ? 13.094 1.463 11.953 1 87.31 16 PRO B O 1
ATOM 692 N N . GLN B 1 17 ? 14.117 -0.034 10.727 1 89.81 17 GLN B N 1
ATOM 693 C CA . GLN B 1 17 ? 15.234 0.856 10.438 1 89.81 17 GLN B CA 1
ATOM 694 C C . GLN B 1 17 ? 14.797 2.031 9.57 1 89.81 17 GLN B C 1
ATOM 696 O O . GLN B 1 17 ? 15.531 3.01 9.422 1 89.81 17 GLN B O 1
ATOM 701 N N . ALA B 1 18 ? 13.609 1.981 9.086 1 93.31 18 ALA B N 1
ATOM 702 C CA . ALA B 1 18 ? 13.141 3.02 8.164 1 93.31 18 ALA B CA 1
ATOM 703 C C . ALA B 1 18 ? 12.344 4.086 8.906 1 93.31 18 ALA B C 1
ATOM 705 O O . ALA B 1 18 ? 11.805 5.008 8.281 1 93.31 18 ALA B O 1
ATOM 706 N N . SER B 1 19 ? 12.258 3.992 10.188 1 90.12 19 SER B N 1
ATOM 707 C CA . SER B 1 19 ? 11.367 4.832 10.977 1 90.12 19 SER B CA 1
ATOM 708 C C . SER B 1 19 ? 11.68 6.312 10.781 1 90.12 19 SER B C 1
ATOM 710 O O . SER B 1 19 ? 10.773 7.121 10.555 1 90.12 19 SER B O 1
ATOM 712 N N . GLN B 1 20 ? 12.938 6.715 10.891 1 89.81 20 GLN B N 1
ATOM 713 C CA . GLN B 1 20 ? 13.32 8.117 10.742 1 89.81 20 GLN B CA 1
ATOM 714 C C . GLN B 1 20 ? 13 8.633 9.344 1 89.81 20 GLN B C 1
ATOM 716 O O . GLN B 1 20 ? 12.492 9.742 9.188 1 89.81 20 GLN B O 1
ATOM 721 N N . ALA B 1 21 ? 13.336 7.777 8.375 1 93 21 ALA B N 1
ATOM 722 C CA . ALA B 1 21 ? 13.07 8.156 6.992 1 93 21 ALA B CA 1
ATOM 723 C C . ALA B 1 21 ? 11.578 8.32 6.738 1 93 21 ALA B C 1
ATOM 725 O O . ALA B 1 21 ? 11.156 9.234 6.023 1 93 21 ALA B O 1
ATOM 726 N N . LEU B 1 22 ? 10.773 7.441 7.293 1 93.12 22 LEU B N 1
ATOM 727 C CA . LEU B 1 22 ? 9.32 7.527 7.141 1 93.12 22 LEU B CA 1
ATOM 728 C C . LEU B 1 22 ? 8.773 8.789 7.805 1 93.12 22 LEU B C 1
ATOM 730 O O . LEU B 1 22 ? 7.859 9.422 7.281 1 93.12 22 LEU B O 1
ATOM 734 N N . ASP B 1 23 ? 9.297 9.172 8.938 1 90.06 23 ASP B N 1
ATOM 735 C CA . ASP B 1 23 ? 8.898 10.398 9.625 1 90.06 23 ASP B CA 1
ATOM 736 C C . ASP B 1 23 ? 9.195 11.625 8.766 1 90.06 23 ASP B C 1
ATOM 738 O O . ASP B 1 23 ? 8.367 12.531 8.672 1 90.06 23 ASP B O 1
ATOM 742 N N . GLN B 1 24 ? 10.367 11.602 8.242 1 92 24 GLN B N 1
ATOM 743 C CA . GLN B 1 24 ? 10.727 12.703 7.355 1 92 24 GLN B CA 1
ATOM 744 C C . GLN B 1 24 ? 9.781 12.773 6.16 1 92 24 GLN B C 1
ATOM 746 O O . GLN B 1 24 ? 9.328 13.852 5.781 1 92 24 GLN B O 1
ATOM 751 N N . MET B 1 25 ? 9.492 11.602 5.582 1 93.62 25 MET B N 1
ATOM 752 C CA . MET B 1 25 ? 8.562 11.547 4.457 1 93.62 25 MET B CA 1
ATOM 753 C C . MET B 1 25 ? 7.188 12.07 4.863 1 93.62 25 MET B C 1
ATOM 755 O O . MET B 1 25 ? 6.547 12.797 4.098 1 93.62 25 MET B O 1
ATOM 759 N N . LYS B 1 26 ? 6.785 11.695 6.031 1 94 26 LYS B N 1
ATOM 760 C CA . LYS B 1 26 ? 5.5 12.164 6.551 1 94 26 LYS B CA 1
ATOM 761 C C . LYS B 1 26 ? 5.445 13.688 6.598 1 94 26 LYS B C 1
ATOM 763 O O . LYS B 1 26 ? 4.461 14.289 6.168 1 94 26 LYS B O 1
ATOM 768 N N . TYR B 1 27 ? 6.48 14.305 7.074 1 93.44 27 TYR B N 1
ATOM 769 C CA . TYR B 1 27 ? 6.547 15.766 7.145 1 93.44 27 TYR B CA 1
ATOM 770 C C . TYR B 1 27 ? 6.512 16.375 5.754 1 93.44 27 TYR B C 1
ATOM 772 O O . TYR B 1 27 ? 5.797 17.359 5.516 1 93.44 27 TYR B O 1
ATOM 780 N N . GLU B 1 28 ? 7.332 15.75 4.922 1 96 28 GLU B N 1
ATOM 781 C CA . GLU B 1 28 ? 7.383 16.25 3.553 1 96 28 GLU B CA 1
ATOM 782 C C . GLU B 1 28 ? 6.016 16.172 2.885 1 96 28 GLU B C 1
ATOM 784 O O . GLU B 1 28 ? 5.586 17.125 2.227 1 96 28 GLU B O 1
ATOM 789 N N . VAL B 1 29 ? 5.348 15.094 3.051 1 96.44 29 VAL B N 1
ATOM 790 C CA . VAL B 1 29 ? 4.039 14.883 2.441 1 96.44 29 VAL B CA 1
ATOM 791 C C . VAL B 1 29 ? 3.025 15.852 3.045 1 96.44 29 VAL B C 1
ATOM 793 O O . VAL B 1 29 ? 2.223 16.453 2.324 1 96.44 29 VAL B O 1
ATOM 796 N N . ALA B 1 30 ? 3.027 16 4.371 1 97.06 30 ALA B N 1
ATOM 797 C CA . ALA B 1 30 ? 2.121 16.938 5.027 1 97.06 30 ALA B CA 1
ATOM 798 C C . ALA B 1 30 ? 2.295 18.344 4.473 1 97.06 30 ALA B C 1
ATOM 800 O O . ALA B 1 30 ? 1.312 19.047 4.207 1 97.06 30 ALA B O 1
ATOM 801 N N . GLN 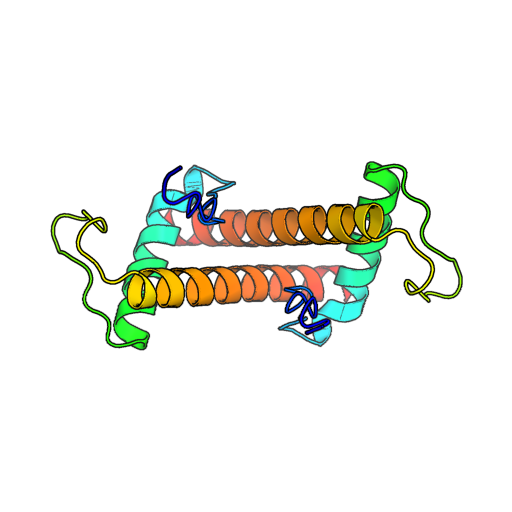B 1 31 ? 3.557 18.766 4.297 1 96.5 31 GLN B N 1
ATOM 802 C CA . GLN B 1 31 ? 3.861 20.078 3.729 1 96.5 31 GLN B CA 1
ATOM 803 C C . GLN B 1 31 ? 3.32 20.203 2.307 1 96.5 31 GLN B C 1
ATOM 805 O O . GLN B 1 31 ? 2.701 21.203 1.955 1 96.5 31 GLN B O 1
ATOM 810 N N . GLU B 1 32 ? 3.49 19.125 1.563 1 97.38 32 GLU B N 1
ATOM 811 C CA . GLU B 1 32 ? 3 19.125 0.189 1 97.38 32 GLU B CA 1
ATOM 812 C C . GLU B 1 32 ? 1.48 19.281 0.146 1 97.38 32 GLU B C 1
ATOM 814 O O . GLU B 1 32 ? 0.938 19.906 -0.763 1 97.38 32 GLU B O 1
ATOM 819 N N . LEU B 1 33 ? 0.835 18.766 1.107 1 97.56 33 LEU B N 1
ATOM 820 C CA . LEU B 1 33 ? -0.624 18.75 1.125 1 97.56 33 LEU B CA 1
ATOM 821 C C . LEU B 1 33 ? -1.175 19.969 1.86 1 97.56 33 LEU B C 1
ATOM 823 O O . LEU B 1 33 ? -2.389 20.188 1.893 1 97.56 33 LEU B O 1
ATOM 827 N N . GLY B 1 34 ? -0.265 20.672 2.467 1 97.38 34 GLY B N 1
ATOM 828 C CA . GLY B 1 34 ? -0.679 21.844 3.225 1 97.38 34 GLY B CA 1
ATOM 829 C C . GLY B 1 34 ? -1.328 21.5 4.551 1 97.38 34 GLY B C 1
ATOM 830 O O . GLY B 1 34 ? -2.174 22.234 5.047 1 97.38 34 GLY B O 1
ATOM 831 N N . ILE B 1 35 ? -1 20.391 5.031 1 97.12 35 ILE B N 1
ATOM 832 C CA . ILE B 1 35 ? -1.563 19.922 6.297 1 97.12 35 ILE B CA 1
ATOM 833 C C . ILE B 1 35 ? -0.555 20.141 7.422 1 97.12 35 ILE B C 1
ATOM 835 O O . ILE B 1 35 ? 0.607 19.75 7.309 1 97.12 35 ILE B O 1
ATOM 839 N N . GLN B 1 36 ? -0.983 20.766 8.43 1 94.12 36 GLN B N 1
ATOM 840 C CA . GLN B 1 36 ? -0.108 21 9.578 1 94.12 36 GLN B CA 1
ATOM 841 C C . GLN B 1 36 ? -0.066 19.781 10.492 1 94.12 36 GLN B C 1
ATOM 843 O O . GLN B 1 36 ? -1.11 19.25 10.875 1 94.12 36 GLN B O 1
ATOM 848 N N . ILE B 1 37 ? 1.129 19.375 10.719 1 91.88 37 ILE B N 1
ATOM 849 C CA . ILE B 1 37 ? 1.312 18.281 11.68 1 91.88 37 ILE B CA 1
ATOM 850 C C . ILE B 1 37 ? 1.664 18.859 13.047 1 91.88 37 ILE B C 1
ATOM 852 O O . ILE B 1 37 ? 2.422 19.828 13.148 1 91.88 37 ILE B O 1
ATOM 856 N N . PRO B 1 38 ? 1.049 18.328 14.086 1 90.81 38 PRO B N 1
ATOM 857 C CA . PRO B 1 38 ? 1.383 18.812 15.422 1 90.81 38 PRO B CA 1
ATOM 858 C C . PRO B 1 38 ? 2.867 18.672 15.758 1 90.81 38 PRO B C 1
ATOM 860 O O . PRO B 1 38 ? 3.486 17.672 15.398 1 90.81 38 PRO B O 1
ATOM 863 N N . GLN B 1 39 ? 3.449 19.641 16.469 1 85.75 39 GLN B N 1
ATOM 864 C CA . GLN B 1 39 ? 4.867 19.656 16.812 1 85.75 39 GLN B CA 1
ATOM 865 C C . GLN B 1 39 ? 5.207 18.609 17.859 1 85.75 39 GLN B C 1
ATOM 867 O O . GLN B 1 39 ? 6.344 18.141 17.938 1 85.75 39 GLN B O 1
ATOM 872 N N . ASP B 1 40 ? 4.191 18.234 18.672 1 86.56 40 ASP B N 1
ATOM 873 C CA . ASP B 1 40 ? 4.434 17.25 19.734 1 86.56 40 ASP B CA 1
ATOM 874 C C . ASP B 1 40 ? 4.398 15.828 19.188 1 86.56 40 ASP B C 1
ATOM 876 O O . ASP B 1 40 ? 4.621 14.875 19.938 1 86.56 40 ASP B O 1
ATOM 880 N N . GLY B 1 41 ? 4.039 15.68 18 1 84.19 41 GLY B N 1
ATOM 881 C CA . GLY B 1 41 ? 4.016 14.375 17.375 1 84.19 41 GLY B CA 1
ATOM 882 C C . GLY B 1 41 ? 2.732 13.609 17.625 1 84.19 41 GLY B C 1
ATOM 883 O O . GLY B 1 41 ? 2.584 12.461 17.188 1 84.19 41 GLY B O 1
ATOM 884 N N . TYR B 1 42 ? 1.891 14.164 18.438 1 88.81 42 TYR B N 1
ATOM 885 C CA . TYR B 1 42 ? 0.63 13.5 18.75 1 88.81 42 TYR B CA 1
ATOM 886 C C . TYR B 1 42 ? -0.402 13.758 17.656 1 88.81 42 TYR B C 1
ATOM 888 O O . TYR B 1 42 ? -0.952 14.859 17.562 1 88.81 42 TYR B O 1
ATOM 896 N N . TYR B 1 43 ? -0.736 12.727 16.844 1 90.69 43 TYR B N 1
ATOM 897 C CA . TYR B 1 43 ? -1.614 12.852 15.68 1 90.69 43 TYR B CA 1
ATOM 898 C C . TYR B 1 43 ? -3.068 12.617 16.078 1 90.69 43 TYR B C 1
ATOM 900 O O . TYR B 1 43 ? -3.963 12.688 15.227 1 90.69 43 TYR B O 1
ATOM 908 N N . GLY B 1 44 ? -3.311 12.398 17.391 1 89.81 44 GLY B N 1
ATOM 909 C CA . GLY B 1 44 ? -4.625 12.023 17.875 1 89.81 44 GLY B CA 1
ATOM 910 C C . GLY B 1 44 ? -5.672 13.102 17.672 1 89.81 44 GLY B C 1
ATOM 911 O O . GLY B 1 44 ? -6.867 12.812 17.594 1 89.81 44 GLY B O 1
ATOM 912 N N . TYR B 1 45 ? -5.336 14.375 17.62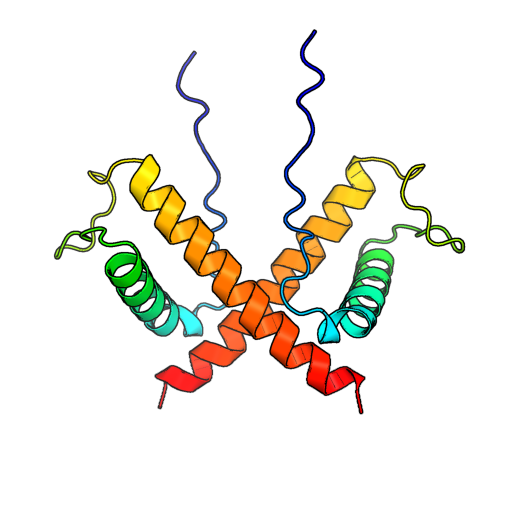5 1 91 45 TYR B N 1
ATOM 913 C CA . TYR B 1 45 ? -6.285 15.477 17.516 1 91 45 TYR B CA 1
ATOM 914 C C . TYR B 1 45 ? -6.434 15.922 16.062 1 91 45 TYR B C 1
ATOM 916 O O . TYR B 1 45 ? -7.219 16.812 15.766 1 91 45 TYR B O 1
ATOM 924 N N . MET B 1 46 ? -5.719 15.289 15.133 1 93.31 46 MET B N 1
ATOM 925 C CA . MET B 1 46 ? -5.828 15.641 13.719 1 93.31 46 MET B CA 1
ATOM 926 C C . MET B 1 46 ? -7.129 15.109 13.125 1 93.31 46 MET B C 1
ATOM 928 O O . MET B 1 46 ? -7.629 14.07 13.547 1 93.31 46 MET B O 1
ATOM 932 N N . ALA B 1 47 ? -7.648 15.805 12.234 1 93.44 47 ALA B N 1
ATOM 933 C CA . ALA B 1 47 ? -8.805 15.32 11.492 1 93.44 47 ALA B CA 1
ATOM 934 C C . ALA B 1 47 ? -8.492 14.016 10.766 1 93.44 47 ALA B C 1
ATOM 936 O O . ALA B 1 47 ? -7.418 13.875 10.164 1 93.44 47 ALA B O 1
ATOM 937 N N . THR B 1 48 ? -9.453 13.156 10.875 1 93 48 THR B N 1
ATOM 938 C CA . THR B 1 48 ? -9.289 11.859 10.227 1 93 48 THR B CA 1
ATOM 939 C C . THR B 1 48 ? -9.008 12.023 8.742 1 93 48 THR B C 1
ATOM 941 O O . THR B 1 48 ? -8.188 11.297 8.172 1 93 48 THR B O 1
ATOM 944 N N . ARG B 1 49 ? -9.641 12.93 8.172 1 93.31 49 ARG B N 1
ATOM 945 C CA . ARG B 1 49 ? -9.445 13.195 6.754 1 93.31 49 ARG B CA 1
ATOM 946 C C . ARG B 1 49 ? -7.992 13.57 6.461 1 93.31 49 ARG B C 1
ATOM 948 O O . ARG B 1 49 ? -7.406 13.086 5.492 1 93.31 49 ARG B O 1
ATOM 955 N N . ASP B 1 50 ? -7.422 14.352 7.281 1 95.19 50 ASP B N 1
ATOM 956 C CA . ASP B 1 50 ? -6.051 14.812 7.098 1 95.19 50 ASP B CA 1
ATOM 957 C C . ASP B 1 50 ? -5.051 13.68 7.305 1 95.19 50 ASP B C 1
ATOM 959 O O . ASP B 1 50 ? -4.152 13.477 6.484 1 95.19 50 ASP B O 1
ATOM 963 N N . THR B 1 51 ? -5.168 12.906 8.375 1 92.94 51 THR B N 1
ATOM 964 C CA . THR B 1 51 ? -4.27 11.781 8.617 1 92.94 51 THR B CA 1
ATOM 965 C C . THR B 1 51 ? -4.383 10.742 7.512 1 92.94 51 THR B C 1
ATOM 967 O O . THR B 1 51 ? -3.381 10.164 7.09 1 92.94 51 THR B O 1
ATOM 970 N N . GLY B 1 52 ? -5.574 10.555 7.059 1 89.62 52 GLY B N 1
ATOM 971 C CA . GLY B 1 52 ? -5.789 9.656 5.934 1 89.62 52 GLY B CA 1
ATOM 972 C C . GLY B 1 52 ? -5.105 10.117 4.66 1 89.62 52 GLY B C 1
ATOM 973 O O . GLY B 1 52 ? -4.5 9.312 3.949 1 89.62 52 GLY B O 1
ATOM 974 N N . ALA B 1 53 ? -5.219 11.367 4.387 1 93.44 53 ALA B N 1
ATOM 975 C CA . ALA B 1 53 ? -4.59 11.922 3.191 1 93.44 53 ALA B CA 1
ATOM 976 C C . ALA B 1 53 ? -3.07 11.773 3.256 1 93.44 53 ALA B C 1
ATOM 978 O O . ALA B 1 53 ? -2.436 11.383 2.273 1 93.44 53 ALA B O 1
ATOM 979 N N . ILE B 1 54 ? -2.461 12.016 4.395 1 94.19 54 ILE B N 1
ATOM 980 C CA . ILE B 1 54 ? -1.02 11.891 4.582 1 94.19 54 ILE B CA 1
ATOM 981 C C . ILE B 1 54 ? -0.597 10.438 4.414 1 94.19 54 ILE B C 1
ATOM 983 O O . ILE B 1 54 ? 0.319 10.133 3.646 1 94.19 54 ILE B O 1
ATOM 987 N N . GLY B 1 55 ? -1.384 9.625 5.105 1 91.06 55 GLY B N 1
ATOM 988 C CA . GLY B 1 55 ? -1.077 8.211 5.02 1 91.06 55 GLY B CA 1
ATOM 989 C C . GLY B 1 55 ? -1.207 7.656 3.611 1 91.06 55 GLY B C 1
ATOM 990 O O . GLY B 1 55 ? -0.377 6.855 3.174 1 91.06 55 GLY B O 1
ATOM 991 N N . GLY B 1 56 ? -2.273 8.023 2.947 1 88.88 56 GLY B N 1
ATOM 992 C CA . GLY B 1 56 ? -2.479 7.586 1.575 1 88.88 56 GLY B CA 1
ATOM 993 C C . GLY B 1 56 ? -1.377 8.031 0.634 1 88.88 56 GLY B C 1
ATOM 994 O O . GLY B 1 56 ? -0.918 7.262 -0.208 1 88.88 56 GLY B O 1
ATOM 995 N N . TYR B 1 57 ? -0.929 9.25 0.803 1 93.12 57 TYR B N 1
ATOM 996 C CA . TYR B 1 57 ? 0.137 9.797 -0.032 1 93.12 57 TYR B CA 1
ATOM 997 C C . TYR B 1 57 ? 1.465 9.109 0.262 1 93.12 57 TYR B C 1
ATOM 999 O O . TYR B 1 57 ? 2.229 8.797 -0.656 1 93.12 57 TYR B O 1
ATOM 1007 N N . ILE B 1 58 ? 1.78 8.867 1.509 1 93.44 58 ILE B N 1
ATOM 1008 C CA . ILE B 1 58 ? 3 8.172 1.905 1 93.44 58 ILE B CA 1
ATOM 1009 C C . ILE B 1 58 ? 3.029 6.781 1.273 1 93.44 58 ILE B C 1
ATOM 1011 O O . ILE B 1 58 ? 4.035 6.387 0.676 1 93.44 58 ILE B O 1
ATOM 1015 N N . THR B 1 59 ? 1.946 6.051 1.384 1 91.19 59 THR B N 1
ATOM 1016 C CA . THR B 1 59 ? 1.877 4.711 0.809 1 91.19 59 THR B CA 1
ATOM 1017 C C . THR B 1 59 ? 2.115 4.758 -0.698 1 91.19 59 THR B C 1
ATOM 1019 O O . THR B 1 59 ? 2.885 3.957 -1.234 1 91.19 59 THR B O 1
ATOM 1022 N N . ARG B 1 60 ? 1.473 5.66 -1.279 1 90.81 60 ARG B N 1
ATOM 1023 C CA . ARG B 1 60 ? 1.627 5.801 -2.723 1 90.81 60 ARG B CA 1
ATOM 1024 C C . ARG B 1 60 ? 3.084 6.055 -3.096 1 90.81 60 ARG B C 1
ATOM 1026 O O . ARG B 1 60 ? 3.594 5.477 -4.059 1 90.81 60 ARG B O 1
ATOM 1033 N N . LYS B 1 61 ? 3.734 6.902 -2.34 1 93.81 61 LYS B N 1
ATOM 1034 C CA . LYS B 1 61 ? 5.137 7.203 -2.607 1 93.81 61 LYS B CA 1
ATOM 1035 C C . LYS B 1 61 ? 6.016 5.977 -2.373 1 93.81 61 LYS B C 1
ATOM 1037 O O . LYS B 1 61 ? 6.93 5.703 -3.154 1 93.81 61 LYS B O 1
ATOM 1042 N N . LEU B 1 62 ? 5.73 5.289 -1.348 1 93.81 62 LEU B N 1
ATOM 1043 C CA . LEU B 1 62 ? 6.496 4.082 -1.061 1 93.81 62 LEU B CA 1
ATOM 1044 C C . LEU B 1 62 ? 6.332 3.057 -2.178 1 93.81 62 LEU B C 1
ATOM 1046 O O . LEU B 1 62 ? 7.32 2.48 -2.646 1 93.81 62 LEU B O 1
ATOM 1050 N N . VAL B 1 63 ? 5.164 2.822 -2.652 1 92.56 63 VAL B N 1
ATOM 1051 C CA . VAL B 1 63 ? 4.898 1.884 -3.736 1 92.56 63 VAL B CA 1
ATOM 1052 C C . VAL B 1 63 ? 5.617 2.342 -5.004 1 92.56 63 VAL B C 1
ATOM 1054 O O . VAL B 1 63 ? 6.219 1.531 -5.711 1 92.56 63 VAL B O 1
ATOM 1057 N N . GLN B 1 64 ? 5.57 3.609 -5.211 1 93.62 64 GLN B N 1
ATOM 1058 C CA . GLN B 1 64 ? 6.266 4.16 -6.371 1 93.62 64 GLN B CA 1
ATOM 1059 C C . GLN B 1 64 ? 7.762 3.885 -6.301 1 93.62 64 GLN B C 1
ATOM 1061 O O . GLN B 1 64 ? 8.375 3.484 -7.293 1 93.62 64 GLN B O 1
ATOM 1066 N N . ILE B 1 65 ? 8.352 4.125 -5.184 1 93.44 65 ILE B N 1
ATOM 1067 C CA . ILE B 1 65 ? 9.773 3.871 -4.973 1 93.44 65 ILE B CA 1
ATOM 1068 C C . ILE B 1 65 ? 10.078 2.396 -5.223 1 93.44 65 ILE B C 1
ATOM 1070 O O . ILE B 1 65 ? 11.023 2.064 -5.938 1 93.44 65 ILE B O 1
ATOM 1074 N N . ALA B 1 66 ? 9.281 1.51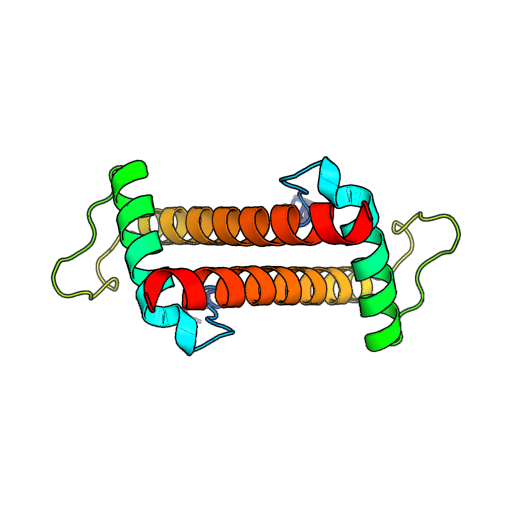6 -4.672 1 94.5 66 ALA B N 1
ATOM 1075 C CA . ALA B 1 66 ? 9.484 0.078 -4.832 1 94.5 66 ALA B CA 1
ATOM 1076 C C . ALA B 1 66 ? 9.367 -0.332 -6.297 1 94.5 66 ALA B C 1
ATOM 1078 O O . ALA B 1 66 ? 10.195 -1.084 -6.809 1 94.5 66 ALA B O 1
ATOM 1079 N N . GLU B 1 67 ? 8.352 0.168 -6.984 1 94.44 67 GLU B N 1
ATOM 1080 C CA . GLU B 1 67 ? 8.141 -0.161 -8.391 1 94.44 67 GLU B CA 1
ATOM 1081 C C . GLU B 1 67 ? 9.305 0.323 -9.25 1 94.44 67 GLU B C 1
ATOM 1083 O O . GLU B 1 67 ? 9.719 -0.364 -10.188 1 94.44 67 GLU B O 1
ATOM 1088 N N . GLN B 1 68 ? 9.805 1.517 -8.984 1 93.19 68 GLN B N 1
ATOM 1089 C CA . GLN B 1 68 ? 10.977 2.02 -9.695 1 93.19 68 GLN B CA 1
ATOM 1090 C C . GLN B 1 68 ? 12.18 1.112 -9.477 1 93.19 68 GLN B C 1
ATOM 1092 O O . GLN B 1 68 ? 12.961 0.866 -10.398 1 93.19 68 GLN B O 1
ATOM 1097 N N . GLN B 1 69 ? 12.32 0.669 -8.273 1 93.06 69 GLN B N 1
ATOM 1098 C CA . GLN B 1 69 ? 13.438 -0.205 -7.938 1 93.06 69 GLN B CA 1
ATOM 1099 C C . GLN B 1 69 ? 13.359 -1.521 -8.711 1 93.06 69 GLN B C 1
ATOM 1101 O O . GLN B 1 69 ? 14.352 -1.983 -9.266 1 93.06 69 GLN B O 1
ATOM 1106 N N . ILE B 1 70 ? 12.211 -2.105 -8.852 1 93.12 70 ILE B N 1
ATOM 1107 C CA . ILE B 1 70 ? 12.109 -3.445 -9.422 1 93.12 70 ILE B CA 1
ATOM 1108 C C . ILE B 1 70 ? 12.031 -3.352 -10.945 1 93.12 70 ILE B C 1
ATOM 1110 O O . ILE B 1 70 ? 12.273 -4.336 -11.648 1 93.12 70 ILE B O 1
ATOM 1114 N N . ALA B 1 71 ? 11.484 -2.271 -11.438 1 88.31 71 ALA B N 1
ATOM 1115 C CA . ALA B 1 71 ? 11.477 -2.072 -12.883 1 88.31 71 ALA B CA 1
ATOM 1116 C C . ALA B 1 71 ? 12.891 -2.148 -13.453 1 88.31 71 ALA B C 1
ATOM 1118 O O . ALA B 1 71 ? 13.086 -2.584 -14.594 1 88.31 71 ALA B O 1
ATOM 1119 N N . GLY B 1 72 ? 13.828 -1.623 -12.734 1 76.69 72 GLY B N 1
ATOM 1120 C CA . GLY B 1 72 ? 15.211 -1.656 -13.164 1 76.69 72 GLY B CA 1
ATOM 1121 C C . GLY B 1 72 ? 15.844 -3.029 -13.039 1 76.69 72 GLY B C 1
ATOM 1122 O O . GLY B 1 72 ? 16.812 -3.34 -13.742 1 76.69 72 GLY B O 1
ATOM 1123 N N . THR B 1 73 ? 15.391 -3.73 -12.086 1 66.69 73 THR B N 1
ATOM 1124 C CA . THR B 1 73 ? 15.992 -5.035 -11.828 1 66.69 73 THR B CA 1
ATOM 1125 C C . THR B 1 73 ? 15.594 -6.035 -12.914 1 66.69 73 THR B C 1
ATOM 1127 O O . THR B 1 73 ? 16.422 -6.84 -13.352 1 66.69 73 THR B O 1
ATOM 1130 N N . TYR B 1 74 ? 14.367 -6.02 -13.398 1 59.81 74 TYR B N 1
ATOM 1131 C CA . TYR B 1 74 ? 13.953 -7.043 -14.344 1 59.81 74 TYR B CA 1
ATOM 1132 C C . TYR B 1 74 ? 14.273 -6.621 -15.773 1 59.81 74 TYR B C 1
ATOM 1134 O O . TYR B 1 74 ? 14.133 -7.414 -16.703 1 59.81 74 TYR B O 1
ATOM 1142 N N . SER B 1 75 ? 14.445 -5.316 -15.945 1 52.59 75 SER B N 1
ATOM 1143 C CA . SER B 1 75 ? 14.906 -4.957 -17.281 1 52.59 75 SER B CA 1
ATOM 1144 C C . SER B 1 75 ? 16.328 -5.469 -17.531 1 52.59 75 SER B C 1
ATOM 1146 O O . SER B 1 75 ? 16.828 -5.406 -18.656 1 52.59 75 SER B O 1
ATOM 1148 N N . ARG B 1 76 ? 17 -5.969 -16.578 1 45.16 76 ARG B N 1
ATOM 1149 C CA . ARG B 1 76 ? 18.266 -6.539 -17 1 45.16 76 ARG B CA 1
ATOM 1150 C C . ARG B 1 76 ? 18.125 -8.031 -17.297 1 45.16 76 ARG B C 1
ATOM 1152 O O . ARG B 1 76 ? 17.328 -8.719 -16.672 1 45.16 76 ARG B O 1
#

Sequence (152 aa):
MAGQGQSRSSNTLVVPQASQALDQMKYEVAQELGIQIPQDGYYGYMATRDTGAIGGYITRKLVQIAEQQIAGTYSRMAGQGQSRSSNTLVVPQASQALDQMKYEVAQELGIQIPQDGYYGYMATRDTGAIGGYITRKLVQIAEQQIAGTYSR

Secondary structure (DSSP, 8-state):
---------S---S-GGGHHHHHHHHHHHHHHHTPPPPTT--GGGS-HHHHHHHHHHHHHHHHHHHHHHHHHHHT-/---------S---S-GGGHHHHHHHHHHHHHHHTPPPPTT--GGGS-HHHHHHHHHHHHHHHHHHHHHHHHHHHT-

Nearest PDB structures (foldseek):
  2z3x-assembly1_B  TM=9.415E-01  e=3.145E-03  Bacillus subtilis
  2elj-assembly1_A  TM=3.574E-01  e=7.044E+00  Saccharomyces cerevisiae
  2z3x-assembly1_B  TM=9.408E-01  e=4.008E-03  Bacillus subtilis